Protein AF-G3IYX3-F1 (afdb_monomer_lite)

Secondary structure (DSSP, 8-state):
-------PPPP---HHHHHHSPPPSS--TTSPPPPHHHHHHPPPHHHHSTT---S---------HHHHHHHHHHHTTS-HHHHHHHHHHHHHHHHHHHHHHHHHHHHHHHH-

Radius of gyration: 23.96 Å; chains: 1; bounding box: 63×40×63 Å

Structure (mmCIF, N/CA/C/O backbone):
data_AF-G3IYX3-F1
#
_entry.id   AF-G3IYX3-F1
#
loop_
_atom_site.group_PDB
_atom_site.id
_atom_site.type_symbol
_atom_site.label_atom_id
_atom_site.label_alt_id
_atom_site.label_comp_id
_atom_site.label_asym_id
_atom_site.label_entity_id
_atom_site.label_seq_id
_atom_site.pdbx_PDB_ins_code
_atom_site.Cartn_x
_atom_site.Cartn_y
_atom_site.Cartn_z
_atom_site.occupancy
_atom_site.B_iso_or_equiv
_atom_site.auth_seq_id
_atom_site.auth_comp_id
_atom_site.auth_asym_id
_atom_site.auth_atom_id
_atom_site.pdbx_PDB_model_num
ATOM 1 N N . MET A 1 1 ? -1.874 21.455 5.591 1.00 36.19 1 MET A N 1
ATOM 2 C CA . MET A 1 1 ? -1.156 21.438 4.296 1.00 36.19 1 MET A CA 1
ATOM 3 C C . MET A 1 1 ? -2.059 20.818 3.236 1.00 36.19 1 MET A C 1
ATOM 5 O O . MET A 1 1 ? -2.656 19.782 3.502 1.00 36.19 1 MET A O 1
ATOM 9 N N . SER A 1 2 ? -2.256 21.504 2.106 1.00 36.31 2 SER A N 1
ATOM 10 C CA . SER A 1 2 ? -3.300 21.191 1.116 1.00 36.31 2 SER A CA 1
ATOM 11 C C . SER A 1 2 ? -2.860 20.068 0.171 1.00 36.31 2 SER A C 1
ATOM 13 O O . SER A 1 2 ? -1.935 20.246 -0.619 1.00 36.31 2 SER A O 1
ATOM 15 N N . LYS A 1 3 ? -3.513 18.904 0.264 1.00 45.91 3 LYS A N 1
ATOM 16 C CA . LYS A 1 3 ? -3.286 17.748 -0.615 1.00 45.91 3 LYS A CA 1
ATOM 17 C C . LYS A 1 3 ? -3.963 18.011 -1.965 1.00 45.91 3 LYS A C 1
ATOM 19 O O . LYS A 1 3 ? -5.179 17.869 -2.080 1.00 45.91 3 LYS A O 1
ATOM 24 N N . ARG A 1 4 ? -3.206 18.409 -2.993 1.00 49.97 4 ARG A N 1
ATOM 25 C CA . ARG A 1 4 ? -3.737 18.496 -4.365 1.00 49.97 4 ARG A CA 1
ATOM 26 C C . ARG A 1 4 ? -3.686 17.113 -5.008 1.00 49.97 4 ARG A C 1
ATOM 28 O O . ARG A 1 4 ? -2.626 16.660 -5.416 1.00 49.97 4 ARG A O 1
ATOM 35 N N . ASN A 1 5 ? -4.833 16.448 -5.102 1.00 45.53 5 ASN A N 1
ATOM 36 C CA . ASN A 1 5 ? -4.967 15.248 -5.926 1.00 45.53 5 ASN A CA 1
ATOM 37 C C . ASN A 1 5 ? -5.003 15.660 -7.408 1.00 45.53 5 ASN A C 1
ATOM 39 O O . ASN A 1 5 ? -5.839 16.481 -7.795 1.00 45.53 5 ASN A O 1
ATOM 43 N N . LEU A 1 6 ? -4.108 15.102 -8.229 1.00 51.59 6 LEU A N 1
ATOM 44 C CA . LEU A 1 6 ? -4.120 15.287 -9.682 1.00 51.59 6 LEU A CA 1
ATOM 45 C C . LEU A 1 6 ? -5.374 14.606 -10.253 1.00 51.59 6 LEU A C 1
ATOM 47 O O . LEU A 1 6 ? -5.463 13.381 -10.291 1.00 51.59 6 LEU A O 1
ATOM 51 N N . LYS A 1 7 ? -6.369 15.393 -10.673 1.00 52.84 7 LYS A N 1
ATOM 52 C CA . LYS A 1 7 ? -7.524 14.882 -11.421 1.00 52.84 7 LYS A CA 1
ATOM 53 C C . LYS A 1 7 ? -7.112 14.713 -12.884 1.00 52.84 7 LYS A C 1
ATOM 55 O O . LYS A 1 7 ? -6.968 15.711 -13.587 1.00 52.84 7 LYS A O 1
ATOM 60 N N . THR A 1 8 ? -6.918 13.482 -13.346 1.00 60.81 8 THR A N 1
ATOM 61 C CA . THR A 1 8 ? -6.719 13.207 -14.774 1.00 60.81 8 THR A CA 1
ATOM 62 C C . THR A 1 8 ? -8.074 13.177 -15.482 1.00 60.81 8 THR A C 1
ATOM 64 O O . THR A 1 8 ? -9.047 12.612 -14.980 1.00 60.81 8 THR A O 1
ATOM 67 N N . LYS A 1 9 ? -8.170 13.846 -16.635 1.00 63.44 9 LYS A N 1
ATOM 68 C CA . LYS A 1 9 ? -9.345 13.743 -17.511 1.00 63.44 9 LYS A CA 1
ATOM 69 C C . LYS A 1 9 ? -9.338 12.360 -18.179 1.00 63.44 9 LYS A C 1
ATOM 71 O O . LYS A 1 9 ? -8.248 11.874 -18.484 1.00 63.44 9 LYS A O 1
ATOM 76 N N . PRO A 1 10 ? -10.502 11.737 -18.433 1.00 60.88 10 PRO A N 1
ATOM 77 C CA . PRO A 1 10 ? -10.544 10.528 -19.248 1.00 60.88 10 PRO A CA 1
ATOM 78 C C . PRO A 1 10 ? -9.993 10.853 -20.643 1.00 60.88 10 PRO A C 1
ATOM 80 O O . PRO A 1 10 ? -10.450 11.802 -21.285 1.00 60.88 10 PRO A O 1
ATOM 83 N N . SER A 1 11 ? -8.966 10.122 -21.079 1.00 71.06 11 SER A N 1
ATOM 84 C CA . SER A 1 11 ? -8.368 10.295 -22.401 1.00 71.06 11 SER A CA 1
ATOM 85 C C . SER A 1 11 ? -9.198 9.550 -23.450 1.00 71.06 11 SER A C 1
ATOM 87 O O . SER A 1 11 ? -9.548 8.389 -23.266 1.00 71.06 11 SER A O 1
ATOM 89 N N . ASN A 1 12 ? -9.518 10.221 -24.559 1.00 84.38 12 ASN A N 1
ATOM 90 C CA . ASN A 1 12 ? -10.255 9.649 -25.694 1.00 84.38 12 ASN A CA 1
ATOM 91 C C . ASN A 1 12 ? -9.310 8.936 -26.685 1.00 84.38 12 ASN A C 1
ATOM 93 O O . ASN A 1 12 ? -9.419 9.116 -27.894 1.00 84.38 12 ASN A O 1
ATOM 97 N N . ILE A 1 13 ? -8.304 8.229 -26.167 1.00 84.81 13 ILE A N 1
ATOM 98 C CA . ILE A 1 13 ? -7.278 7.575 -26.988 1.00 84.81 13 ILE A CA 1
ATOM 99 C C . ILE A 1 13 ? -7.781 6.184 -27.373 1.00 84.81 13 ILE A C 1
ATOM 101 O O . ILE A 1 13 ? -8.124 5.387 -26.498 1.00 84.81 13 ILE A O 1
ATOM 105 N N . ASP A 1 14 ? -7.781 5.882 -28.671 1.00 87.94 14 ASP A N 1
ATOM 106 C CA . ASP A 1 14 ? -7.983 4.524 -29.173 1.00 87.94 14 ASP A CA 1
ATOM 107 C C . ASP A 1 14 ? -6.701 3.704 -28.978 1.00 87.94 14 ASP A C 1
ATOM 109 O O . ASP A 1 14 ? -5.807 3.658 -29.824 1.00 87.94 14 ASP A O 1
ATOM 113 N N . TRP A 1 15 ? -6.604 3.062 -27.817 1.00 84.44 15 TRP A N 1
ATOM 114 C CA . TRP A 1 15 ? -5.461 2.224 -27.462 1.00 84.44 15 TRP A CA 1
ATOM 115 C C . TRP A 1 15 ? -5.299 0.997 -28.369 1.00 84.44 15 TRP A C 1
ATOM 117 O O . TRP A 1 15 ? -4.187 0.488 -28.488 1.00 84.44 15 TRP A O 1
ATOM 127 N N . ALA A 1 16 ? -6.368 0.513 -29.014 1.00 87.44 16 ALA A N 1
ATOM 128 C CA . ALA A 1 16 ? -6.272 -0.629 -29.921 1.00 87.44 16 ALA A CA 1
ATOM 129 C C . ALA A 1 16 ? -5.536 -0.238 -31.208 1.00 87.44 1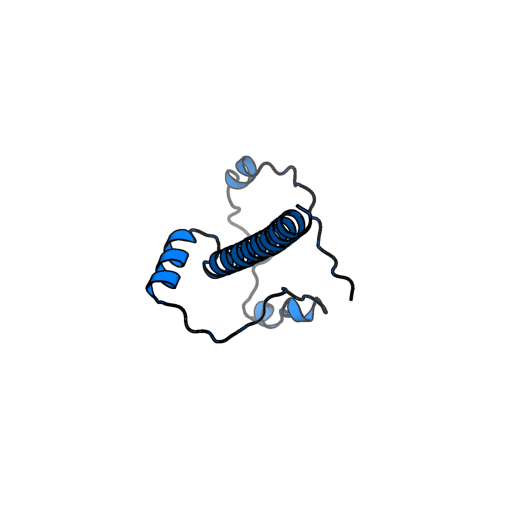6 ALA A C 1
ATOM 131 O O . ALA A 1 16 ? -4.649 -0.969 -31.647 1.00 87.44 16 ALA A O 1
ATOM 132 N N . ALA A 1 17 ? -5.843 0.942 -31.754 1.00 87.62 17 ALA A N 1
ATOM 133 C CA . ALA A 1 17 ? -5.125 1.499 -32.895 1.00 87.62 17 ALA A CA 1
ATOM 134 C C . ALA A 1 17 ? -3.653 1.806 -32.565 1.00 87.62 17 ALA A C 1
ATOM 136 O O . ALA A 1 17 ? -2.774 1.477 -33.357 1.00 87.62 17 ALA A O 1
ATOM 137 N N . VAL A 1 18 ? -3.370 2.369 -31.381 1.00 86.38 18 VAL A N 1
ATOM 138 C CA . VAL A 1 18 ? -1.992 2.656 -30.929 1.00 86.38 18 VAL A CA 1
ATOM 139 C C . VAL A 1 18 ? -1.153 1.380 -30.836 1.00 86.38 18 VAL A C 1
ATOM 141 O O . VAL A 1 18 ? -0.031 1.353 -31.324 1.00 86.38 18 VAL A O 1
ATOM 144 N N . ASN A 1 19 ? -1.696 0.305 -30.259 1.00 86.94 19 ASN A N 1
ATOM 145 C CA . ASN A 1 19 ? -0.966 -0.959 -30.114 1.00 86.94 19 ASN A CA 1
ATOM 146 C C . ASN A 1 19 ? -0.769 -1.710 -31.441 1.00 86.94 19 ASN A C 1
ATOM 148 O O . ASN A 1 19 ? 0.139 -2.530 -31.543 1.00 86.94 19 ASN A O 1
ATOM 152 N N . ALA A 1 20 ? -1.640 -1.480 -32.428 1.00 90.12 20 ALA A N 1
ATOM 153 C CA . ALA A 1 20 ? -1.530 -2.080 -33.757 1.00 90.12 20 ALA A CA 1
ATOM 154 C C . ALA A 1 20 ? -0.552 -1.327 -34.673 1.00 90.12 20 ALA A C 1
ATOM 156 O O . ALA A 1 20 ? -0.188 -1.846 -35.730 1.00 90.12 20 ALA A O 1
ATOM 157 N N . ALA A 1 21 ? -0.147 -0.112 -34.294 1.00 83.81 21 ALA A N 1
ATOM 158 C CA . ALA A 1 21 ? 0.829 0.650 -35.048 1.00 83.81 21 ALA A CA 1
ATOM 159 C C . ALA A 1 21 ? 2.199 -0.056 -35.003 1.00 83.81 21 ALA A C 1
ATOM 161 O O . ALA A 1 21 ? 2.625 -0.502 -33.933 1.00 83.81 21 ALA A O 1
ATOM 162 N N . PRO A 1 22 ? 2.898 -0.175 -36.144 1.00 86.31 22 PRO A N 1
ATOM 163 C CA . PRO A 1 22 ? 4.258 -0.687 -36.154 1.00 86.31 22 PRO A CA 1
ATOM 164 C C . PRO A 1 22 ? 5.160 0.252 -35.351 1.00 86.31 22 PRO A C 1
ATOM 166 O O . PRO A 1 22 ? 5.067 1.474 -35.474 1.00 86.31 22 PRO A O 1
ATOM 169 N N . LEU A 1 23 ? 6.028 -0.328 -34.525 1.00 80.56 23 LEU A N 1
ATOM 170 C CA . LEU A 1 23 ? 7.073 0.430 -33.847 1.00 80.56 23 LEU A CA 1
ATOM 171 C C . LEU A 1 23 ? 8.044 0.969 -34.901 1.00 80.56 23 LEU A C 1
ATOM 173 O O . LEU A 1 23 ? 8.395 0.254 -35.839 1.00 80.56 23 LEU A O 1
ATOM 177 N N . ALA A 1 24 ? 8.454 2.227 -34.758 1.00 79.19 24 ALA A N 1
ATOM 178 C CA . ALA A 1 24 ? 9.513 2.778 -35.586 1.00 79.19 24 ALA A CA 1
ATOM 179 C C . ALA A 1 24 ? 10.844 2.099 -35.227 1.00 79.19 24 ALA A C 1
ATOM 181 O O . ALA A 1 24 ? 11.172 1.960 -34.049 1.00 79.19 24 ALA A O 1
ATOM 182 N N . ASP A 1 25 ? 11.604 1.686 -36.242 1.00 80.00 25 ASP A N 1
ATOM 183 C CA . ASP A 1 25 ? 12.928 1.072 -36.058 1.00 80.00 25 ASP A CA 1
ATOM 184 C C . ASP A 1 25 ? 14.011 2.103 -35.697 1.00 80.00 25 ASP A C 1
ATOM 186 O O . ASP A 1 25 ? 15.095 1.741 -35.242 1.00 80.00 25 ASP A O 1
ATOM 190 N N . VAL A 1 26 ? 13.728 3.388 -35.927 1.00 79.44 26 VAL A N 1
ATOM 191 C CA . VAL A 1 26 ? 14.619 4.510 -35.631 1.00 79.44 26 VAL A CA 1
ATOM 192 C C . VAL A 1 26 ? 13.973 5.436 -34.599 1.00 79.44 26 VAL A C 1
ATOM 194 O O . VAL A 1 26 ? 12.766 5.677 -34.693 1.00 79.44 26 VAL A O 1
ATOM 197 N N . PRO A 1 27 ? 14.747 5.964 -33.633 1.00 77.19 27 PRO A N 1
ATOM 198 C CA . PRO A 1 27 ? 14.262 6.985 -32.714 1.00 77.19 27 PRO A CA 1
ATOM 199 C C . PRO A 1 27 ? 13.817 8.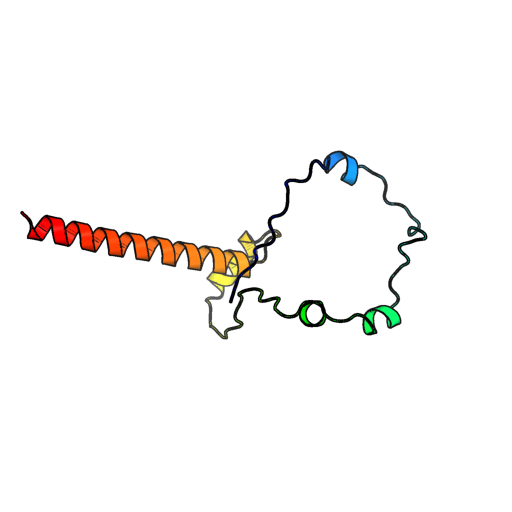248 -33.457 1.00 77.19 27 PRO A C 1
ATOM 201 O O . PRO A 1 27 ? 14.405 8.617 -34.478 1.00 77.19 27 PRO A O 1
ATOM 204 N N . ASP A 1 28 ? 12.808 8.927 -32.915 1.00 80.94 28 ASP A N 1
ATOM 205 C CA . ASP A 1 28 ? 12.392 10.240 -33.404 1.00 80.94 28 ASP A CA 1
ATOM 206 C C . ASP A 1 28 ? 13.515 11.269 -33.184 1.00 80.94 28 ASP A C 1
ATOM 208 O O . ASP A 1 28 ? 14.206 11.243 -32.164 1.00 80.94 28 ASP A O 1
ATOM 212 N N . GLU A 1 29 ? 13.668 12.214 -34.117 1.00 82.12 29 GLU A N 1
ATOM 213 C CA . GLU A 1 29 ? 14.717 13.249 -34.077 1.00 82.12 29 GLU A CA 1
ATOM 214 C C . GLU A 1 29 ? 14.682 14.082 -32.779 1.00 82.12 29 GLU A C 1
ATOM 216 O O . GLU A 1 29 ? 15.727 14.414 -32.222 1.00 82.12 29 GLU A O 1
ATOM 221 N N . ASP A 1 30 ? 13.484 14.341 -32.247 1.00 83.94 30 ASP A N 1
ATOM 222 C CA . ASP A 1 30 ? 13.264 15.105 -31.012 1.00 83.94 30 ASP A CA 1
ATOM 223 C C . ASP A 1 30 ? 13.348 14.252 -29.727 1.00 83.94 30 ASP A C 1
ATOM 225 O O . ASP A 1 30 ? 13.217 14.777 -28.618 1.00 83.94 30 ASP A O 1
ATOM 229 N N . SER A 1 31 ? 13.530 12.934 -29.849 1.00 83.81 31 SER A N 1
ATOM 230 C CA . SER A 1 31 ? 13.571 11.992 -28.724 1.00 83.81 31 SER A CA 1
ATOM 231 C C . SER A 1 31 ? 14.706 10.971 -28.893 1.00 83.81 31 SER A C 1
ATOM 233 O O . SER A 1 31 ? 14.439 9.776 -29.066 1.00 83.81 31 SER A O 1
ATOM 235 N N . PRO A 1 32 ? 15.974 11.419 -28.823 1.00 82.38 32 PRO A N 1
ATOM 236 C CA . PRO A 1 32 ? 17.133 10.538 -28.916 1.00 82.38 32 PRO A CA 1
ATOM 237 C C . PRO A 1 32 ? 17.192 9.535 -27.752 1.00 82.38 32 PRO A C 1
ATOM 239 O O . PRO A 1 32 ? 16.581 9.725 -26.697 1.00 82.38 32 PRO A O 1
ATOM 242 N N . GLU A 1 33 ? 17.953 8.454 -27.933 1.00 82.25 33 GLU A N 1
ATOM 243 C CA . GLU A 1 33 ? 18.203 7.481 -26.868 1.00 82.25 33 GLU A CA 1
ATOM 244 C C . GLU A 1 33 ? 19.018 8.107 -25.731 1.00 82.25 33 GLU A C 1
ATOM 246 O O . GLU A 1 33 ? 20.040 8.748 -25.963 1.00 82.25 33 GLU A O 1
ATOM 251 N N . LEU A 1 34 ? 18.582 7.874 -24.490 1.00 82.38 34 LEU A N 1
ATOM 252 C CA . LEU A 1 34 ? 19.307 8.291 -23.291 1.00 82.38 34 LEU A CA 1
ATOM 253 C C . LEU A 1 34 ? 20.619 7.516 -23.168 1.00 82.38 34 LEU A C 1
ATOM 255 O O . LEU A 1 34 ? 20.625 6.298 -22.962 1.00 82.38 34 LEU A O 1
ATOM 259 N N . THR A 1 35 ? 21.736 8.229 -23.218 1.00 86.31 35 THR A N 1
ATOM 260 C CA . THR A 1 35 ? 23.047 7.658 -22.920 1.00 86.31 35 THR A CA 1
ATOM 261 C C . THR A 1 35 ? 23.206 7.407 -21.418 1.00 86.31 35 THR A C 1
ATOM 263 O O . THR A 1 35 ? 22.529 7.992 -20.569 1.00 86.31 35 THR A O 1
ATOM 266 N N . SER A 1 36 ? 24.131 6.515 -21.049 1.00 83.50 36 SER A N 1
ATOM 267 C CA . SER A 1 36 ? 24.413 6.226 -19.631 1.00 83.50 36 SER A CA 1
ATOM 268 C C . SER A 1 36 ? 24.969 7.442 -18.872 1.00 83.50 36 SER A C 1
ATOM 270 O O . SER A 1 36 ? 24.778 7.554 -17.660 1.00 83.50 36 SER A O 1
ATOM 272 N N . GLU A 1 37 ? 25.637 8.353 -19.582 1.00 84.88 37 GLU A N 1
ATOM 273 C CA . GLU A 1 37 ? 26.160 9.605 -19.028 1.00 84.88 37 GLU A CA 1
ATOM 274 C C . GLU A 1 37 ? 25.009 10.566 -18.711 1.00 84.88 37 GLU A C 1
ATOM 276 O O . GLU A 1 37 ? 24.867 10.984 -17.563 1.00 84.88 37 GLU A O 1
ATOM 281 N N . GLU A 1 38 ? 24.102 10.792 -19.666 1.00 84.12 38 GLU A N 1
ATOM 282 C CA . GLU A 1 38 ? 22.899 11.614 -19.464 1.00 84.12 38 GLU A CA 1
ATOM 283 C C . GLU A 1 38 ? 22.003 11.059 -18.355 1.00 84.12 38 GLU A C 1
ATOM 285 O O . GLU A 1 38 ? 21.472 11.815 -17.544 1.00 84.12 38 GLU A O 1
ATOM 290 N N . PHE A 1 39 ? 21.870 9.731 -18.259 1.00 84.69 39 PHE A N 1
ATOM 291 C CA . PHE A 1 39 ? 21.095 9.094 -17.193 1.00 84.69 39 PHE A CA 1
ATOM 292 C C . PHE A 1 39 ? 21.632 9.429 -15.795 1.00 84.69 39 PHE A C 1
ATOM 294 O O . PHE A 1 39 ? 20.863 9.525 -14.839 1.00 84.69 39 PHE A O 1
ATOM 301 N N . THR A 1 40 ? 22.945 9.630 -15.673 1.00 87.44 40 THR A N 1
ATOM 302 C CA . THR A 1 40 ? 23.592 9.995 -14.407 1.00 87.44 40 THR A CA 1
ATOM 303 C C . THR A 1 40 ? 23.331 11.458 -14.036 1.00 87.44 40 THR A C 1
ATOM 305 O O . THR A 1 40 ? 23.287 11.793 -12.853 1.00 87.44 40 THR A O 1
ATOM 308 N N . GLU A 1 41 ? 23.102 12.325 -15.025 1.00 85.88 41 GLU A N 1
ATOM 309 C CA . GLU A 1 41 ? 22.753 13.736 -14.821 1.00 85.88 41 GLU A CA 1
ATOM 310 C C . GLU A 1 41 ? 21.270 13.947 -14.471 1.00 85.88 41 GLU A C 1
ATOM 312 O O . GLU A 1 41 ? 20.878 15.020 -13.993 1.00 85.88 41 GLU A O 1
ATOM 317 N N . LEU A 1 42 ? 20.425 12.930 -14.676 1.00 86.69 42 LEU A N 1
ATOM 318 C CA . LEU A 1 42 ? 19.007 13.011 -14.353 1.00 86.69 42 LEU A CA 1
ATOM 319 C C . LEU A 1 42 ? 18.793 13.196 -12.850 1.00 86.69 42 LEU A C 1
ATOM 321 O O . LEU A 1 42 ? 19.255 12.429 -12.005 1.00 86.69 42 LEU A O 1
ATOM 325 N N . ARG A 1 43 ? 17.982 14.200 -12.517 1.00 84.19 43 ARG A N 1
ATOM 326 C CA . ARG A 1 43 ? 17.563 14.437 -11.138 1.00 84.19 43 ARG A CA 1
ATOM 327 C C . ARG A 1 43 ? 16.402 13.519 -10.769 1.00 84.19 43 ARG A C 1
ATOM 329 O O . ARG A 1 43 ? 15.440 13.410 -11.537 1.00 84.19 43 ARG A O 1
ATOM 336 N N . PRO A 1 44 ? 16.423 12.902 -9.578 1.00 81.38 44 PRO A N 1
ATOM 337 C CA . PRO A 1 44 ? 15.310 12.095 -9.116 1.00 81.38 44 PRO A CA 1
ATOM 338 C C . PRO A 1 44 ? 14.035 12.939 -9.011 1.00 81.38 44 PRO A C 1
ATOM 340 O O . PRO A 1 44 ? 14.045 14.083 -8.560 1.00 81.38 44 PRO A O 1
ATOM 343 N N . LEU A 1 45 ? 12.897 12.343 -9.376 1.00 78.00 45 LEU A N 1
ATOM 344 C CA . LEU A 1 45 ? 11.594 13.020 -9.401 1.00 78.00 45 LEU A CA 1
ATOM 345 C C . LEU A 1 45 ? 11.226 13.677 -8.057 1.00 78.00 45 LEU A C 1
ATOM 347 O O . LEU A 1 45 ? 10.587 14.726 -8.031 1.00 78.00 45 LEU A O 1
ATOM 351 N N . ALA A 1 46 ? 11.649 13.072 -6.945 1.00 70.31 46 ALA A N 1
ATOM 352 C CA . ALA A 1 46 ? 11.435 13.599 -5.599 1.00 70.31 46 ALA A CA 1
ATOM 353 C C . ALA A 1 46 ? 12.167 14.931 -5.337 1.00 70.31 46 ALA A C 1
ATOM 355 O O . ALA A 1 46 ? 11.714 15.715 -4.510 1.00 70.31 46 ALA A O 1
ATOM 356 N N . GLU A 1 47 ? 13.273 15.193 -6.039 1.00 76.69 47 GLU A N 1
ATOM 357 C CA . GLU A 1 47 ? 14.035 16.444 -5.948 1.00 76.69 47 GLU A CA 1
ATOM 358 C C . GLU A 1 47 ? 13.401 17.550 -6.800 1.00 76.69 47 GLU A C 1
ATOM 360 O O . GLU A 1 47 ? 13.300 18.697 -6.372 1.00 76.69 47 GLU A O 1
ATOM 365 N N . VAL A 1 48 ? 12.915 17.199 -7.994 1.00 80.88 48 VAL A N 1
ATOM 366 C CA . VAL A 1 48 ? 12.311 18.157 -8.936 1.00 80.88 48 VAL A CA 1
ATOM 367 C C . VAL A 1 48 ? 10.885 18.553 -8.522 1.00 80.88 48 VAL A C 1
ATOM 369 O O . VAL A 1 48 ? 10.415 19.635 -8.873 1.00 80.88 48 VAL A O 1
ATOM 372 N N . LEU A 1 49 ? 10.194 17.711 -7.743 1.00 78.31 49 LEU A N 1
ATOM 373 C CA . LEU A 1 49 ? 8.845 17.964 -7.226 1.00 78.31 49 LEU A CA 1
ATOM 374 C C . LEU A 1 49 ? 8.832 18.030 -5.687 1.00 78.31 49 LEU A C 1
ATOM 376 O O . LEU A 1 49 ? 8.427 17.066 -5.025 1.00 78.31 49 LEU A O 1
ATOM 380 N N . PRO A 1 50 ? 9.223 19.173 -5.089 1.00 70.56 50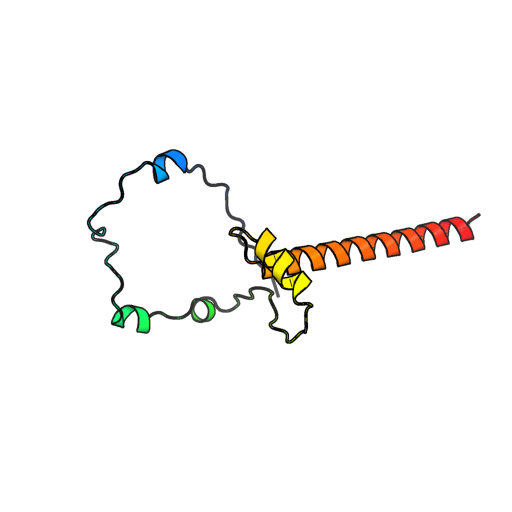 PRO A N 1
ATOM 381 C CA . PRO A 1 50 ? 9.155 19.356 -3.644 1.00 70.56 50 PRO A CA 1
ATOM 382 C C . PRO A 1 50 ? 7.703 19.241 -3.155 1.00 70.56 50 PRO A C 1
ATOM 384 O O . PRO A 1 50 ? 6.811 19.964 -3.603 1.00 70.56 50 PRO A O 1
ATOM 387 N N . GLY A 1 51 ? 7.462 18.310 -2.227 1.00 67.44 51 GLY A N 1
ATOM 388 C CA . GLY A 1 51 ? 6.127 18.005 -1.696 1.00 67.44 51 GLY A CA 1
ATOM 389 C C . GLY A 1 51 ? 5.435 16.796 -2.332 1.00 67.44 51 GLY A C 1
ATOM 390 O O . GLY A 1 51 ? 4.254 16.572 -2.059 1.00 67.44 51 GLY A O 1
ATOM 391 N N . LEU A 1 52 ? 6.145 16.003 -3.146 1.00 64.50 52 LEU A N 1
ATOM 392 C CA . LEU A 1 52 ? 5.679 14.694 -3.604 1.00 64.50 52 LEU A CA 1
ATOM 393 C C . LEU A 1 52 ? 5.640 13.692 -2.432 1.00 64.50 52 LEU A C 1
ATOM 395 O O . LEU A 1 52 ? 6.509 12.838 -2.279 1.00 64.50 52 LEU A O 1
ATOM 399 N N . ASP A 1 53 ? 4.619 13.799 -1.586 1.00 66.38 53 ASP A N 1
ATOM 400 C CA . ASP A 1 53 ? 4.320 12.785 -0.582 1.00 66.38 53 ASP A CA 1
ATOM 401 C C . ASP A 1 53 ? 3.504 11.663 -1.236 1.00 66.38 53 ASP A C 1
ATOM 403 O O . ASP A 1 53 ? 2.318 11.813 -1.539 1.00 66.38 53 ASP A O 1
ATOM 407 N N . LEU A 1 54 ? 4.150 10.519 -1.467 1.00 69.88 54 LEU A N 1
ATOM 408 C CA . LEU A 1 54 ? 3.492 9.319 -1.992 1.00 69.88 54 LEU A CA 1
ATOM 409 C C . LEU A 1 54 ? 2.507 8.700 -0.981 1.00 69.88 54 LEU A C 1
ATOM 411 O O . LEU A 1 54 ? 1.828 7.725 -1.315 1.00 69.88 54 LEU A O 1
ATOM 415 N N . GLY A 1 55 ? 2.436 9.225 0.251 1.00 78.88 55 GLY A N 1
ATOM 416 C CA . GLY A 1 55 ? 1.521 8.779 1.301 1.00 78.88 55 GLY A CA 1
ATOM 417 C C . GLY A 1 55 ? 1.814 7.362 1.793 1.00 78.88 55 GLY A C 1
ATOM 418 O O . GLY A 1 55 ? 0.920 6.683 2.299 1.00 78.88 55 GLY A O 1
ATOM 419 N N . LYS A 1 56 ? 3.044 6.877 1.593 1.00 83.25 56 LYS A N 1
ATOM 420 C CA . LYS A 1 56 ? 3.485 5.528 1.957 1.00 83.25 56 LYS A CA 1
ATOM 421 C C . LYS A 1 56 ? 4.640 5.629 2.940 1.00 83.25 56 LYS A C 1
ATOM 423 O O . LYS A 1 56 ? 5.671 6.215 2.630 1.00 83.25 56 LYS A O 1
ATOM 428 N N . GLN A 1 57 ? 4.482 5.000 4.096 1.00 86.19 57 GLN A N 1
ATOM 429 C CA . GLN A 1 57 ? 5.535 4.894 5.095 1.00 86.19 57 GLN A CA 1
ATOM 430 C C . GLN A 1 57 ? 6.223 3.531 4.977 1.00 86.19 57 GLN A C 1
ATOM 432 O O . GLN A 1 57 ? 5.557 2.495 4.919 1.00 86.19 57 GLN A O 1
ATOM 437 N N . ARG A 1 58 ? 7.560 3.519 4.941 1.00 87.94 58 ARG A N 1
ATOM 438 C CA . ARG A 1 58 ? 8.341 2.281 5.041 1.00 87.94 58 ARG A CA 1
ATOM 439 C C . ARG A 1 58 ? 8.366 1.840 6.502 1.00 87.94 58 ARG A C 1
ATOM 441 O O . ARG A 1 58 ? 8.786 2.605 7.365 1.00 87.94 58 ARG A O 1
ATOM 448 N N . ILE A 1 59 ? 7.931 0.614 6.759 1.00 89.88 59 ILE A N 1
ATOM 449 C CA . ILE A 1 59 ? 7.924 -0.003 8.088 1.00 89.88 59 ILE A CA 1
ATOM 450 C C . ILE A 1 59 ? 8.596 -1.374 8.020 1.00 89.88 59 ILE A C 1
ATOM 452 O O . ILE A 1 59 ? 8.580 -2.019 6.969 1.00 89.88 59 ILE A O 1
ATOM 456 N N . THR A 1 60 ? 9.167 -1.819 9.136 1.00 95.19 60 THR A N 1
ATOM 457 C CA . THR A 1 60 ? 9.680 -3.185 9.290 1.00 95.19 60 THR A CA 1
ATOM 458 C C . THR A 1 60 ? 8.632 -4.000 10.034 1.00 95.19 60 THR A C 1
ATOM 460 O O . THR A 1 60 ? 8.373 -3.739 11.205 1.00 95.19 60 THR A O 1
ATOM 463 N N . ILE A 1 61 ? 8.013 -4.962 9.351 1.00 93.00 61 ILE A N 1
ATOM 464 C CA . ILE A 1 61 ? 7.031 -5.890 9.926 1.00 93.00 61 ILE A CA 1
ATOM 465 C C . ILE A 1 61 ? 7.332 -7.309 9.452 1.00 93.00 61 ILE A C 1
ATOM 467 O O . ILE A 1 61 ? 7.848 -7.499 8.350 1.00 93.00 61 ILE A O 1
ATOM 471 N N . MET A 1 62 ? 6.977 -8.296 10.269 1.00 94.81 62 MET A N 1
ATOM 472 C CA . MET A 1 62 ? 6.956 -9.697 9.856 1.00 94.81 62 MET A CA 1
ATOM 473 C C . MET A 1 62 ? 5.560 -10.038 9.334 1.00 94.81 62 MET A C 1
ATOM 475 O O . MET A 1 62 ? 4.562 -9.699 9.966 1.00 94.81 62 MET A O 1
ATOM 479 N N . LEU A 1 63 ? 5.494 -10.692 8.177 1.00 94.38 63 LEU A N 1
ATOM 480 C CA . LEU A 1 63 ? 4.270 -11.252 7.605 1.00 94.38 63 LEU A CA 1
ATOM 481 C C . LEU A 1 63 ? 4.513 -12.726 7.308 1.00 94.38 63 LEU A C 1
ATOM 483 O O . LEU A 1 63 ? 5.605 -13.089 6.868 1.00 94.38 63 LEU A O 1
ATOM 487 N N . ASP A 1 64 ? 3.488 -13.548 7.506 1.00 96.88 64 ASP A N 1
ATOM 488 C CA . ASP A 1 64 ? 3.570 -14.973 7.207 1.00 96.88 64 ASP A CA 1
ATOM 489 C C . ASP A 1 64 ? 3.899 -15.205 5.733 1.00 96.88 64 ASP A C 1
ATOM 491 O O . ASP A 1 64 ? 3.327 -14.579 4.831 1.00 96.88 64 ASP A O 1
ATOM 495 N N . GLU A 1 65 ? 4.784 -16.166 5.479 1.00 96.19 65 GLU A N 1
ATOM 496 C CA . GLU A 1 65 ? 5.204 -16.501 4.123 1.00 96.19 65 GLU A CA 1
ATOM 497 C C . GLU A 1 65 ? 4.006 -16.887 3.247 1.00 96.19 65 GLU A C 1
ATOM 499 O O . GLU A 1 65 ? 3.868 -16.382 2.133 1.00 96.19 65 GLU A O 1
ATOM 504 N N . ALA A 1 66 ? 3.082 -17.695 3.775 1.00 96.44 66 ALA A N 1
ATOM 505 C CA . ALA A 1 66 ? 1.874 -18.105 3.062 1.00 96.44 66 ALA A CA 1
ATOM 506 C C . ALA A 1 66 ? 1.019 -16.906 2.615 1.00 96.44 66 ALA A C 1
ATOM 508 O O . ALA A 1 66 ? 0.487 -16.897 1.504 1.00 96.44 66 ALA A O 1
ATOM 509 N N . VAL A 1 67 ? 0.930 -15.863 3.446 1.00 94.75 67 VAL A N 1
ATOM 510 C CA . VAL A 1 67 ? 0.197 -14.635 3.119 1.00 94.75 67 VAL A CA 1
ATOM 511 C C . VAL A 1 67 ? 0.906 -13.892 1.990 1.00 94.75 67 VAL A C 1
ATOM 513 O O . VAL A 1 67 ? 0.276 -13.546 0.990 1.00 94.75 67 VAL A O 1
ATOM 516 N N . VAL A 1 68 ? 2.222 -13.693 2.101 1.00 94.12 68 VAL A N 1
ATOM 517 C CA . VAL A 1 68 ? 3.013 -13.014 1.063 1.00 94.12 68 VAL A CA 1
ATOM 518 C C . VAL A 1 68 ? 2.906 -13.748 -0.274 1.00 94.12 68 VAL A C 1
ATOM 520 O O . VAL A 1 68 ? 2.664 -13.109 -1.299 1.00 94.12 68 VAL A O 1
ATOM 523 N N . GLN A 1 69 ? 3.029 -15.077 -0.275 1.00 94.81 69 GLN A N 1
ATOM 524 C CA . GLN A 1 69 ? 2.912 -15.888 -1.489 1.00 94.81 69 GLN A CA 1
ATOM 525 C C . GLN A 1 69 ? 1.509 -15.807 -2.098 1.00 94.81 69 GLN A C 1
ATOM 527 O O . GLN A 1 69 ? 1.377 -15.609 -3.306 1.00 94.81 69 GLN A O 1
ATOM 532 N N . ALA A 1 70 ? 0.455 -15.856 -1.280 1.00 94.12 70 ALA A N 1
ATOM 533 C CA . ALA A 1 70 ? -0.916 -15.708 -1.761 1.00 94.12 70 ALA A CA 1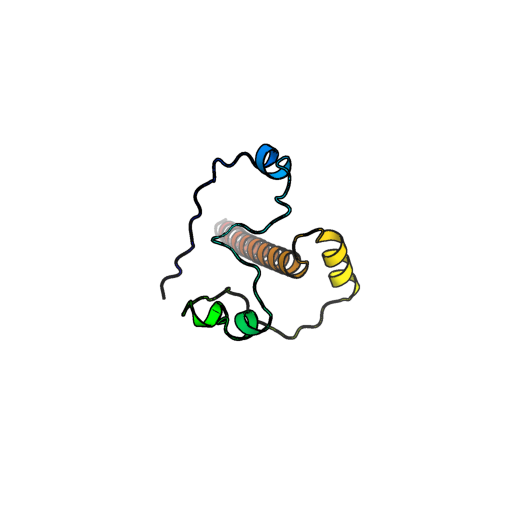
ATOM 534 C C . ALA A 1 70 ? -1.150 -14.348 -2.445 1.00 94.12 70 ALA A C 1
ATOM 536 O O . ALA A 1 70 ? -1.799 -14.282 -3.490 1.00 94.12 70 ALA A O 1
ATOM 537 N N . TYR A 1 71 ? -0.608 -13.258 -1.893 1.00 94.69 71 TYR A N 1
ATOM 538 C CA . TYR A 1 71 ? -0.719 -11.933 -2.511 1.00 94.69 71 TYR A CA 1
ATOM 539 C C . TYR A 1 71 ? 0.167 -11.769 -3.747 1.00 94.69 71 TYR A C 1
ATOM 541 O O . TYR A 1 71 ? -0.250 -11.096 -4.687 1.00 94.69 71 TYR A O 1
ATOM 549 N N . LYS A 1 72 ? 1.345 -12.403 -3.788 1.00 92.81 72 LYS A N 1
ATOM 550 C CA . LYS A 1 72 ? 2.183 -12.464 -4.996 1.00 92.81 72 LYS A CA 1
ATOM 551 C C . LYS A 1 72 ? 1.478 -13.196 -6.135 1.00 92.81 72 LYS A C 1
ATOM 553 O O . LYS A 1 72 ? 1.450 -12.679 -7.244 1.00 92.81 72 LYS A O 1
ATOM 558 N N . ALA A 1 73 ? 0.841 -14.333 -5.859 1.00 92.62 73 ALA A N 1
ATOM 559 C CA . ALA A 1 73 ? 0.080 -15.076 -6.863 1.00 92.62 73 ALA A CA 1
ATOM 560 C C . ALA A 1 73 ? -1.120 -14.273 -7.402 1.00 92.62 73 ALA A C 1
ATOM 562 O O . ALA A 1 73 ? -1.416 -14.316 -8.592 1.00 92.62 73 ALA A O 1
ATOM 563 N N . LYS A 1 74 ? -1.786 -13.489 -6.542 1.00 89.56 74 LYS A N 1
ATOM 564 C CA . LYS A 1 74 ? -2.920 -12.623 -6.922 1.00 89.56 74 LYS A CA 1
ATOM 565 C C . LYS A 1 74 ? -2.515 -11.336 -7.648 1.00 89.56 74 LYS A C 1
ATOM 567 O O . LYS A 1 74 ? -3.376 -10.685 -8.233 1.00 89.56 74 LYS A O 1
ATOM 572 N N . ALA A 1 75 ? -1.247 -10.939 -7.572 1.00 87.69 75 ALA A N 1
ATOM 573 C CA . ALA A 1 75 ? -0.774 -9.642 -8.039 1.00 87.69 75 ALA A CA 1
ATOM 574 C C . ALA A 1 75 ? -0.875 -9.469 -9.561 1.00 87.69 75 ALA A C 1
ATOM 576 O O . ALA A 1 75 ? -1.214 -8.376 -10.007 1.00 87.69 75 ALA A O 1
ATOM 577 N N . GLY A 1 76 ? -0.634 -10.513 -10.365 1.00 77.50 76 GLY A N 1
ATOM 578 C CA . GLY A 1 76 ? -0.576 -10.382 -11.827 1.00 77.50 76 GLY A CA 1
ATOM 579 C C . GLY A 1 76 ? 0.424 -9.288 -12.235 1.00 77.50 76 GLY A C 1
ATOM 580 O O . GLY A 1 76 ? 1.627 -9.512 -12.164 1.00 77.50 76 GLY A O 1
ATOM 581 N N . GLY A 1 77 ? -0.072 -8.089 -12.585 1.00 69.00 77 GLY A N 1
ATOM 582 C CA . GLY A 1 77 ? 0.726 -6.869 -12.824 1.00 69.00 77 GLY A CA 1
ATOM 583 C C . GLY A 1 77 ? 0.576 -5.740 -11.782 1.00 69.00 77 GLY A C 1
ATOM 584 O O . GLY A 1 77 ? 1.289 -4.740 -11.837 1.00 69.00 77 GLY A O 1
ATOM 585 N N . ARG A 1 78 ? -0.335 -5.862 -10.811 1.00 69.94 78 ARG A N 1
ATOM 586 C CA . ARG A 1 78 ? -0.528 -4.899 -9.714 1.00 69.94 78 ARG A CA 1
ATOM 587 C C . ARG A 1 78 ? 0.339 -5.337 -8.537 1.00 69.94 78 ARG A C 1
ATOM 589 O O . ARG A 1 78 ? 0.097 -6.393 -7.975 1.00 69.94 78 ARG A O 1
ATOM 596 N N . GLY A 1 79 ? 1.340 -4.547 -8.142 1.00 86.56 79 GLY A N 1
ATOM 597 C CA . GLY A 1 79 ? 2.297 -4.944 -7.094 1.00 86.56 79 GLY A CA 1
ATOM 598 C C . GLY A 1 79 ? 1.630 -5.523 -5.834 1.00 86.56 79 GLY A C 1
ATOM 599 O O . GLY A 1 79 ? 0.696 -4.927 -5.297 1.00 86.56 79 GLY A O 1
ATOM 600 N N . TYR A 1 80 ? 2.118 -6.668 -5.342 1.00 93.25 80 TYR A N 1
ATOM 601 C CA . TYR A 1 80 ? 1.513 -7.404 -4.217 1.00 93.25 80 TYR A CA 1
ATOM 602 C C . TYR A 1 80 ? 1.357 -6.548 -2.947 1.00 93.25 80 TYR A C 1
ATOM 604 O O . TYR A 1 80 ? 0.372 -6.679 -2.225 1.00 93.25 80 TYR A O 1
ATOM 612 N N . GLN A 1 81 ? 2.275 -5.606 -2.708 1.00 90.88 81 GLN A N 1
ATOM 613 C CA . GLN A 1 81 ? 2.184 -4.653 -1.598 1.00 90.88 81 GLN A CA 1
ATOM 614 C C . GLN A 1 81 ? 0.950 -3.742 -1.709 1.00 90.88 81 GLN A C 1
ATOM 616 O O . GLN A 1 81 ? 0.332 -3.411 -0.699 1.00 90.88 81 GLN A O 1
ATOM 621 N N . THR A 1 82 ? 0.557 -3.352 -2.925 1.00 91.00 82 THR A N 1
ATOM 622 C CA . THR A 1 82 ? -0.661 -2.566 -3.162 1.00 91.00 82 THR A CA 1
ATOM 623 C C . THR A 1 82 ? -1.898 -3.356 -2.750 1.00 91.00 82 THR A C 1
ATOM 625 O O . THR A 1 82 ? -2.759 -2.811 -2.072 1.00 91.00 82 THR A O 1
ATOM 628 N N . LEU A 1 83 ? -1.959 -4.651 -3.080 1.00 93.12 83 LEU A N 1
ATOM 629 C CA . LEU A 1 83 ? -3.077 -5.513 -2.682 1.00 93.12 83 LEU A CA 1
ATOM 630 C C . LEU A 1 83 ? -3.160 -5.718 -1.166 1.00 93.12 83 LEU A C 1
ATOM 632 O O . LEU A 1 83 ? -4.260 -5.735 -0.607 1.00 93.12 83 LEU A O 1
ATOM 636 N N . ILE A 1 84 ? -2.010 -5.853 -0.500 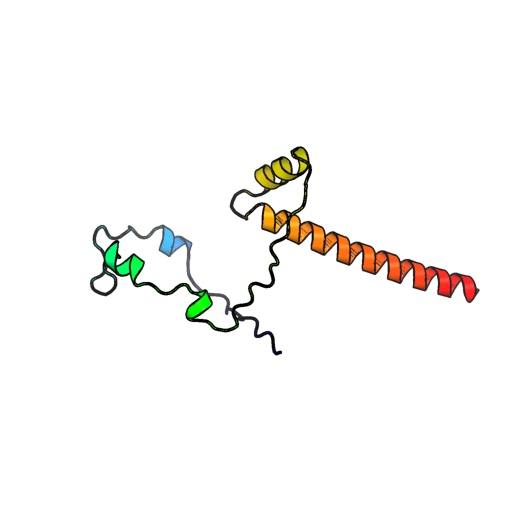1.00 94.19 84 ILE A N 1
ATOM 637 C CA . ILE A 1 84 ? -1.943 -5.922 0.964 1.00 94.19 84 ILE A CA 1
ATOM 638 C C . ILE A 1 84 ? -2.495 -4.624 1.561 1.00 94.19 84 ILE A C 1
ATOM 640 O O . ILE A 1 84 ? -3.418 -4.668 2.371 1.00 94.19 84 ILE A O 1
ATOM 644 N N . ASN A 1 85 ? -2.013 -3.467 1.101 1.00 93.31 85 ASN A N 1
ATOM 645 C CA . ASN A 1 85 ? -2.480 -2.168 1.585 1.00 93.31 85 ASN A CA 1
ATOM 646 C C . ASN A 1 85 ? -3.982 -1.948 1.341 1.00 93.31 85 ASN A C 1
ATOM 648 O O . ASN A 1 85 ? -4.681 -1.494 2.244 1.00 93.31 85 ASN A O 1
ATOM 652 N N . ASP A 1 86 ? -4.493 -2.292 0.156 1.00 92.56 86 ASP A N 1
ATOM 653 C CA . ASP A 1 86 ? -5.921 -2.182 -0.179 1.00 92.56 86 ASP A CA 1
ATOM 654 C C . ASP A 1 86 ? -6.782 -3.088 0.720 1.00 92.56 86 ASP A C 1
ATOM 656 O O . ASP A 1 86 ? -7.918 -2.758 1.062 1.00 92.56 86 ASP A O 1
ATOM 660 N N . THR A 1 87 ? -6.251 -4.237 1.141 1.00 94.12 87 THR A N 1
ATOM 661 C CA . THR A 1 87 ? -6.952 -5.138 2.065 1.00 94.12 87 THR A CA 1
ATOM 662 C C . THR A 1 87 ? -6.953 -4.604 3.492 1.00 94.12 87 THR A C 1
ATOM 664 O O . THR A 1 87 ? -8.004 -4.609 4.127 1.00 94.12 87 THR A O 1
ATOM 667 N N . LEU A 1 88 ? -5.825 -4.070 3.968 1.00 93.69 88 LEU A N 1
ATOM 668 C CA . LEU A 1 88 ? -5.745 -3.435 5.286 1.00 93.69 88 LEU A CA 1
ATOM 669 C C . LEU A 1 88 ? -6.690 -2.229 5.394 1.00 93.69 88 LEU A C 1
ATOM 671 O O . LEU A 1 88 ? -7.374 -2.082 6.400 1.00 93.69 88 LEU A O 1
ATOM 675 N N . ARG A 1 89 ? -6.799 -1.406 4.341 1.00 92.31 89 ARG A N 1
ATOM 676 C CA . ARG A 1 89 ? -7.753 -0.280 4.306 1.00 92.31 89 ARG A CA 1
ATOM 677 C C . ARG A 1 89 ? -9.199 -0.744 4.446 1.00 92.31 89 ARG A C 1
ATOM 679 O O . ARG A 1 89 ? -9.917 -0.229 5.292 1.00 92.31 89 ARG A O 1
ATOM 686 N N . ARG A 1 90 ? -9.603 -1.749 3.661 1.00 92.25 90 ARG A N 1
ATOM 687 C CA . ARG A 1 90 ? -10.963 -2.309 3.729 1.00 92.25 90 ARG A CA 1
ATOM 688 C C . ARG A 1 90 ? -11.276 -2.908 5.097 1.00 92.25 90 ARG A C 1
ATOM 690 O O . ARG A 1 90 ? -12.399 -2.774 5.566 1.00 92.25 90 ARG A O 1
ATOM 697 N N . ALA A 1 91 ? -10.302 -3.552 5.741 1.00 92.12 91 ALA A N 1
ATOM 698 C CA . ALA A 1 91 ? -10.485 -4.083 7.090 1.00 92.12 91 ALA A CA 1
ATOM 699 C C . ALA A 1 91 ? -10.785 -2.966 8.106 1.00 92.12 91 ALA A C 1
ATOM 701 O O . ALA A 1 91 ? -11.748 -3.079 8.857 1.00 92.12 91 ALA A O 1
ATOM 702 N N . LEU A 1 92 ? -10.033 -1.859 8.058 1.00 90.88 92 LEU A N 1
ATOM 703 C CA . LEU A 1 92 ? -10.256 -0.701 8.933 1.00 90.88 92 LEU A CA 1
ATOM 704 C C . LEU A 1 92 ? -11.631 -0.049 8.718 1.00 90.88 92 LEU A C 1
ATOM 706 O O . LEU A 1 92 ? -12.292 0.328 9.683 1.00 90.88 92 LEU A O 1
ATOM 710 N N . GLU A 1 93 ? -12.076 0.068 7.464 1.00 90.25 93 GLU A N 1
ATOM 711 C CA . GLU A 1 93 ? -13.415 0.580 7.146 1.00 90.25 93 GLU A CA 1
ATOM 712 C C . GLU A 1 93 ? -14.508 -0.318 7.736 1.00 90.25 93 GLU A C 1
ATOM 714 O O . GLU A 1 93 ? -15.424 0.172 8.396 1.00 90.25 93 GLU A O 1
ATOM 719 N N . VAL A 1 94 ? -14.392 -1.637 7.555 1.00 87.56 94 VAL A N 1
ATOM 720 C CA . VAL A 1 94 ? -15.361 -2.610 8.078 1.00 87.56 94 VAL A CA 1
ATOM 721 C C . VAL A 1 94 ? -15.441 -2.570 9.602 1.00 87.56 94 VAL A C 1
ATOM 723 O O . VAL A 1 94 ? -16.545 -2.642 10.143 1.00 87.56 94 VAL A O 1
ATOM 726 N N . ASP A 1 95 ? -14.308 -2.462 10.291 1.00 87.19 95 ASP A N 1
ATOM 727 C CA . ASP A 1 95 ? -14.299 -2.373 11.750 1.00 87.19 95 ASP A CA 1
ATOM 728 C C . ASP A 1 95 ? -15.019 -1.098 12.203 1.00 87.19 95 ASP A C 1
ATOM 730 O O . ASP A 1 95 ? -16.035 -1.199 12.889 1.00 87.19 95 ASP A O 1
ATOM 734 N N . SER A 1 96 ? -14.676 0.069 11.645 1.00 87.38 96 SER A N 1
ATOM 735 C CA . SER A 1 96 ? -15.354 1.329 11.993 1.00 87.38 96 SER A CA 1
ATOM 736 C C . SER A 1 96 ? -16.887 1.276 11.863 1.00 87.38 96 SER A C 1
ATOM 738 O O . SER A 1 96 ? -17.608 1.798 12.716 1.00 87.38 96 SER A O 1
ATOM 740 N N . VAL A 1 97 ? -17.403 0.582 10.840 1.00 89.19 97 VAL A N 1
ATOM 741 C CA . VAL A 1 97 ? -18.847 0.380 10.642 1.00 89.19 97 VAL A CA 1
ATOM 742 C C . VAL A 1 97 ? -19.440 -0.532 11.719 1.00 89.19 97 VAL A C 1
ATOM 744 O O . VAL A 1 97 ? -20.532 -0.260 12.218 1.00 89.19 97 VAL A O 1
ATOM 747 N N . LYS A 1 98 ? -18.742 -1.606 12.107 1.00 92.38 98 LYS A N 1
ATOM 748 C CA . LYS A 1 98 ? -19.193 -2.499 13.187 1.00 92.38 98 LYS A CA 1
ATOM 749 C C . LYS A 1 98 ? -19.248 -1.773 14.524 1.00 92.38 98 LYS A C 1
ATOM 751 O O . LYS A 1 98 ? -20.185 -2.000 15.287 1.00 92.38 98 LYS A O 1
ATOM 756 N N . GLU A 1 99 ? -18.264 -0.929 14.819 1.00 91.12 99 GLU A N 1
ATOM 757 C CA . GLU A 1 99 ? -18.260 -0.124 16.040 1.00 91.12 99 GLU A CA 1
ATOM 758 C C . GLU A 1 99 ? -19.452 0.840 16.078 1.00 91.12 99 GLU A C 1
ATOM 760 O O . GL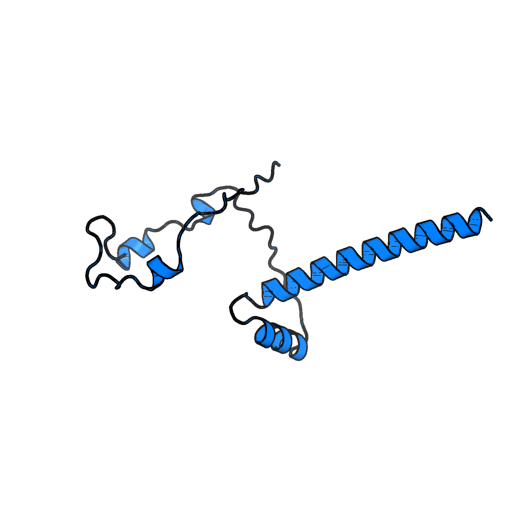U A 1 99 ? -20.201 0.820 17.055 1.00 91.12 99 GLU A O 1
ATOM 765 N N . ALA A 1 100 ? -19.696 1.586 14.995 1.00 90.06 100 ALA A N 1
ATOM 766 C CA . ALA A 1 100 ? -20.850 2.480 14.893 1.00 90.06 100 ALA A CA 1
ATOM 767 C C . ALA A 1 100 ? -22.181 1.725 15.065 1.00 90.06 100 ALA A C 1
ATOM 769 O O . ALA A 1 100 ? -23.060 2.151 15.811 1.00 90.06 100 ALA A O 1
ATOM 770 N N . LEU A 1 101 ? -22.316 0.553 14.434 1.00 92.44 101 LEU A N 1
ATOM 771 C CA . LEU A 1 101 ? -23.512 -0.278 14.566 1.00 92.44 101 LEU A CA 1
ATOM 772 C C . LEU A 1 101 ? -23.725 -0.761 16.009 1.00 92.44 101 LEU A C 1
ATOM 774 O O . LEU A 1 101 ? -24.854 -0.775 16.493 1.00 92.44 101 LEU A O 1
ATOM 778 N N . ARG A 1 102 ? -22.656 -1.149 16.714 1.00 94.44 102 ARG A N 1
ATOM 779 C CA . ARG A 1 102 ? -22.733 -1.555 18.127 1.00 94.44 102 ARG A CA 1
ATOM 780 C C . ARG A 1 102 ? -23.181 -0.411 19.029 1.00 94.44 102 ARG A C 1
ATOM 782 O O . ARG A 1 102 ? -23.914 -0.669 19.980 1.00 94.44 102 ARG A O 1
ATOM 789 N N . GLU A 1 103 ? -22.739 0.814 18.756 1.00 93.69 103 GLU A N 1
ATOM 790 C CA . GLU A 1 103 ? -23.195 2.003 19.479 1.00 93.69 103 GLU A CA 1
ATOM 791 C C . GLU A 1 103 ? -24.687 2.237 19.279 1.00 93.69 103 GLU A C 1
ATOM 793 O O . GLU A 1 103 ? -25.415 2.288 20.268 1.00 93.69 103 GLU A O 1
ATOM 798 N N . VAL A 1 104 ? -25.148 2.258 18.026 1.00 94.62 104 VAL A N 1
ATOM 799 C CA . VAL A 1 104 ? -26.571 2.443 17.701 1.00 94.62 104 VAL A CA 1
ATOM 800 C C . VAL A 1 104 ? -27.426 1.360 18.360 1.00 94.62 104 VAL A C 1
ATOM 802 O O . VAL A 1 104 ? -28.406 1.669 19.026 1.00 94.62 104 VAL A O 1
ATOM 805 N N . ILE A 1 105 ? -27.034 0.085 18.259 1.00 94.25 105 ILE A N 1
ATOM 806 C CA . ILE A 1 105 ? -27.771 -1.015 18.905 1.00 94.25 105 ILE A CA 1
ATOM 807 C C . ILE A 1 105 ? -27.823 -0.828 20.425 1.00 94.25 105 ILE A C 1
ATOM 809 O O . ILE A 1 105 ? -28.858 -1.072 21.040 1.00 94.25 105 ILE A O 1
ATOM 813 N N . ARG A 1 106 ? -26.715 -0.414 21.051 1.00 94.69 106 ARG A N 1
ATOM 814 C CA . ARG A 1 106 ? -26.679 -0.182 22.498 1.00 94.69 106 ARG A CA 1
ATOM 815 C C . ARG A 1 106 ? -27.600 0.969 22.886 1.00 94.69 106 ARG A C 1
ATOM 817 O O . ARG A 1 106 ? -28.293 0.837 23.888 1.00 94.69 106 ARG A O 1
ATOM 824 N N . GLU A 1 107 ? -27.604 2.054 22.123 1.00 92.69 107 GLU A N 1
ATOM 825 C CA . GLU A 1 107 ? -28.478 3.203 22.352 1.00 92.69 107 GLU A CA 1
ATOM 826 C C . GLU A 1 107 ? -29.954 2.799 22.268 1.00 92.69 107 GLU A C 1
ATOM 828 O O . GLU A 1 107 ? -30.699 3.047 23.213 1.00 92.69 107 GLU A O 1
ATOM 833 N N . GLU A 1 108 ? -30.352 2.076 21.218 1.00 94.50 108 GLU A N 1
ATOM 834 C CA . GLU A 1 108 ? -31.732 1.599 21.049 1.00 94.50 108 GLU A CA 1
ATOM 835 C C . GLU A 1 108 ? -32.163 0.640 22.169 1.00 94.50 108 GLU A C 1
ATOM 837 O O . GLU A 1 108 ? -33.276 0.741 22.681 1.00 94.50 108 GLU A O 1
ATOM 842 N N . LEU A 1 109 ? -31.268 -0.246 22.621 1.00 91.38 109 LEU A N 1
ATOM 843 C CA . LEU A 1 109 ? -31.543 -1.143 23.750 1.00 91.38 109 LEU A CA 1
ATOM 844 C C . LEU A 1 109 ? -31.655 -0.423 25.101 1.00 91.38 109 LEU A C 1
ATOM 846 O O . LEU A 1 109 ? -32.309 -0.951 25.991 1.00 91.38 109 LEU A O 1
ATOM 850 N N . HIS A 1 110 ? -31.009 0.734 25.287 1.00 85.12 110 HIS A N 1
ATOM 851 C CA . HIS A 1 110 ? -31.130 1.527 26.522 1.00 85.12 110 HIS A CA 1
ATOM 852 C C . HIS A 1 110 ? -32.334 2.476 26.504 1.00 85.12 110 HIS A C 1
ATOM 854 O O . HIS A 1 110 ? -32.705 3.012 27.548 1.00 85.12 110 HIS A O 1
ATOM 860 N N . ARG A 1 111 ? -32.899 2.740 25.323 1.00 80.44 111 ARG A N 1
ATOM 861 C CA . ARG A 1 111 ? -34.045 3.635 25.135 1.00 80.44 111 ARG A CA 1
ATOM 862 C C . ARG A 1 111 ? -35.392 2.921 25.284 1.00 80.44 111 ARG A C 1
ATOM 864 O O . ARG A 1 111 ? -36.392 3.600 25.518 1.00 80.44 111 ARG A O 1
ATOM 871 N N . ALA A 1 112 ? -35.400 1.599 25.110 1.00 61.94 112 ALA A N 1
ATOM 872 C CA . ALA A 1 112 ? -36.537 0.701 25.319 1.00 61.94 112 ALA A CA 1
ATOM 873 C C . ALA A 1 112 ? -36.661 0.276 26.791 1.00 61.94 112 ALA A C 1
ATOM 875 O O . ALA A 1 112 ? -37.818 0.134 27.247 1.00 61.94 112 ALA A O 1
#

Sequence (112 aa):
MSKRNLKTKPSNIDWAAVNAAPLADVPDEDSPELTSEEFTELRPLAEVLPGLDLGKQRITIMLDEAVVQAYKAKAGGRGYQTLINDTLRRALEVDSVKEALREVIREELHRA

Organism: Methylobacter tundripaludum (strain ATCC BAA-1195 / DSM 17260 / SV96) (NCBI:txid697282)

Foldseek 3Di:
DDDDDDDDDDDPDPVVVVVPDDDDPDDDPVDDDDDPVNVVVDDPPCVVDPPPDPVDDDDDDDDDPVLQVVLVVVCPPNDSVVVVVVVVVVVVVVVVVVVVVVVVVVVVVVVD

InterPro domains:
  IPR025528 BrnA antitoxin of type II toxin-antitoxin system [PF14384] (30-91)

pLDDT: mean 82.96, std 13.0, range [36.19, 96.88]